Protein AF-A0AAN0NB74-F1 (afdb_monomer_lite)

pLDDT: mean 82.4, std 15.24, range [46.81, 96.81]

Foldseek 3Di:
DVVLLVVLLVCVVVPAQEEEQEPQDDPVDPPDGDAPVVSVVVSVVSVVSNVVSCVVVVHDHHHYDYDYPPVNVVVVVVVVVVVVVPD

Radius of gyration: 16.44 Å; chains: 1; bounding box: 39×26×47 Å

Structure (mmCIF, N/CA/C/O backbone):
data_AF-A0AAN0NB74-F1
#
_entry.id   AF-A0AAN0NB74-F1
#
loop_
_atom_site.group_PDB
_atom_site.id
_atom_site.type_symbol
_atom_site.label_atom_id
_atom_site.label_alt_id
_atom_site.label_comp_id
_atom_site.label_asym_id
_atom_site.label_entity_id
_atom_site.label_seq_id
_atom_site.pdbx_PDB_ins_code
_atom_site.Cartn_x
_atom_site.Cartn_y
_atom_site.Cartn_z
_atom_site.occupancy
_atom_site.B_iso_or_equiv
_atom_site.auth_seq_id
_atom_site.auth_comp_id
_atom_site.auth_asym_id
_atom_site.auth_atom_id
_atom_site.pdbx_PDB_model_num
ATOM 1 N N . MET A 1 1 ? -2.720 -5.305 -8.066 1.00 87.00 1 MET A N 1
ATOM 2 C CA . MET A 1 1 ? -3.095 -4.533 -6.860 1.00 87.00 1 MET A CA 1
ATOM 3 C C . MET A 1 1 ? -3.782 -5.354 -5.769 1.00 87.00 1 MET A C 1
ATOM 5 O O . MET A 1 1 ? -3.510 -5.084 -4.610 1.00 87.00 1 MET A O 1
ATOM 9 N N . ALA A 1 2 ? -4.597 -6.373 -6.079 1.00 92.38 2 ALA A N 1
ATOM 10 C CA . ALA A 1 2 ? -5.325 -7.152 -5.060 1.00 92.38 2 ALA A CA 1
ATOM 11 C C . ALA A 1 2 ? -4.453 -7.699 -3.906 1.00 92.38 2 ALA A C 1
ATOM 13 O O . ALA A 1 2 ? -4.793 -7.501 -2.746 1.00 92.38 2 ALA A O 1
ATOM 14 N N . ILE A 1 3 ? -3.303 -8.313 -4.214 1.00 92.69 3 ILE A N 1
ATOM 15 C CA . ILE A 1 3 ? -2.394 -8.875 -3.194 1.00 92.69 3 ILE A CA 1
ATOM 16 C C . ILE A 1 3 ? -1.834 -7.784 -2.267 1.00 92.69 3 ILE A C 1
ATOM 18 O O . ILE A 1 3 ? -1.798 -7.968 -1.056 1.00 92.69 3 ILE A O 1
ATOM 22 N N . ALA A 1 4 ? -1.442 -6.630 -2.819 1.00 92.50 4 ALA A N 1
ATOM 23 C CA . ALA A 1 4 ? -0.925 -5.515 -2.026 1.00 92.50 4 ALA A CA 1
ATOM 24 C C . ALA A 1 4 ? -1.994 -4.969 -1.066 1.00 92.50 4 ALA A C 1
ATOM 26 O O . ALA A 1 4 ? -1.719 -4.783 0.113 1.00 92.50 4 ALA A O 1
ATOM 27 N N . LYS A 1 5 ? -3.228 -4.784 -1.554 1.00 95.56 5 LYS A N 1
ATOM 28 C CA . LYS A 1 5 ? -4.367 -4.351 -0.731 1.00 95.56 5 LYS A CA 1
ATOM 29 C C . LYS A 1 5 ? -4.631 -5.312 0.427 1.00 95.56 5 LYS A C 1
ATOM 31 O O . LYS A 1 5 ? -4.733 -4.867 1.563 1.00 95.56 5 LYS A O 1
ATOM 36 N N . GLN A 1 6 ? -4.665 -6.615 0.148 1.00 96.19 6 GLN A N 1
ATOM 37 C CA . GLN A 1 6 ? -4.855 -7.634 1.180 1.00 96.19 6 GLN A CA 1
ATOM 38 C C . GLN A 1 6 ? -3.753 -7.576 2.249 1.00 96.19 6 GLN A C 1
ATOM 40 O O . GLN A 1 6 ? -4.065 -7.582 3.434 1.00 96.19 6 GLN A O 1
ATOM 45 N N . SER A 1 7 ? -2.487 -7.441 1.838 1.00 94.62 7 SER A N 1
ATOM 46 C CA . SER A 1 7 ? -1.359 -7.306 2.769 1.00 94.62 7 SER A CA 1
ATOM 47 C C . SER A 1 7 ? -1.513 -6.090 3.686 1.00 94.62 7 SER A C 1
ATOM 49 O O . SER A 1 7 ? -1.364 -6.218 4.895 1.00 94.62 7 SER A O 1
ATOM 51 N N . TYR A 1 8 ? -1.863 -4.920 3.140 1.00 94.75 8 TYR A N 1
ATOM 52 C CA . TYR A 1 8 ? -2.059 -3.724 3.965 1.00 94.75 8 TYR A CA 1
ATOM 53 C C . TYR A 1 8 ? -3.272 -3.833 4.891 1.00 94.75 8 TYR A C 1
ATOM 55 O O . TYR A 1 8 ? -3.228 -3.327 6.008 1.00 94.75 8 TYR A O 1
ATOM 63 N N . LEU A 1 9 ? -4.349 -4.495 4.461 1.00 95.25 9 LEU A N 1
ATOM 64 C CA . LEU A 1 9 ? -5.492 -4.751 5.335 1.00 95.25 9 LEU A CA 1
ATOM 65 C C . LEU A 1 9 ? -5.087 -5.631 6.525 1.00 95.25 9 LEU A C 1
ATOM 67 O O . LEU A 1 9 ? -5.475 -5.340 7.652 1.00 95.25 9 LEU A O 1
ATOM 71 N N . GLU A 1 10 ? -4.297 -6.677 6.292 1.00 96.00 10 GLU A N 1
ATOM 72 C CA . GLU A 1 10 ? -3.785 -7.540 7.361 1.00 96.00 10 GLU A CA 1
ATOM 73 C C . GLU A 1 10 ? -2.904 -6.764 8.346 1.00 96.00 10 GLU A C 1
ATOM 75 O O . GLU A 1 10 ? -3.093 -6.907 9.554 1.00 96.00 10 GLU A O 1
ATOM 80 N N . ASP A 1 11 ? -2.035 -5.872 7.860 1.00 94.88 11 ASP A N 1
ATOM 81 C CA . ASP A 1 11 ? -1.230 -4.995 8.719 1.00 94.88 11 ASP A CA 1
ATOM 82 C C . ASP A 1 11 ? -2.119 -4.060 9.568 1.00 94.88 11 ASP A C 1
ATOM 84 O O . ASP A 1 11 ? -1.945 -3.917 10.780 1.00 94.88 11 ASP A O 1
ATOM 88 N N . ILE A 1 12 ? -3.141 -3.455 8.962 1.00 93.94 12 ILE A N 1
ATOM 89 C CA . ILE A 1 12 ? -4.094 -2.594 9.679 1.00 93.94 12 ILE A CA 1
ATOM 90 C C . ILE A 1 12 ? -4.839 -3.386 10.765 1.00 93.94 12 ILE A C 1
ATOM 92 O O . ILE A 1 12 ? -4.999 -2.906 11.888 1.00 93.94 12 ILE A O 1
ATOM 96 N N . LEU A 1 13 ? -5.277 -4.609 10.454 1.00 93.75 13 LEU A N 1
ATOM 97 C CA . LEU A 1 13 ? -5.977 -5.488 11.396 1.00 93.75 13 LEU A CA 1
ATOM 98 C C . LEU A 1 13 ? -5.063 -6.011 12.510 1.00 93.75 13 LEU A C 1
ATOM 100 O O . LEU A 1 13 ? -5.533 -6.231 13.625 1.00 93.75 13 LEU A O 1
ATOM 104 N N . ALA A 1 14 ? -3.770 -6.172 12.233 1.00 95.12 14 ALA A N 1
ATOM 105 C CA . ALA A 1 14 ? -2.762 -6.512 13.231 1.00 95.12 14 ALA A CA 1
ATOM 106 C C . ALA A 1 14 ? -2.453 -5.348 14.194 1.00 95.12 14 ALA A C 1
ATOM 108 O O . ALA A 1 14 ? -1.774 -5.551 15.200 1.00 95.12 14 ALA A O 1
ATOM 109 N N . GLY A 1 15 ? -2.978 -4.147 13.924 1.00 92.06 15 GLY A N 1
ATOM 110 C CA . GLY A 1 15 ? -2.845 -2.979 14.791 1.00 92.06 15 GLY A CA 1
ATOM 111 C C . GLY A 1 15 ? -1.601 -2.138 14.518 1.00 92.06 15 GLY A C 1
ATOM 112 O O . GLY A 1 15 ? -1.200 -1.367 15.391 1.00 92.06 15 GLY A O 1
ATOM 113 N N . PHE A 1 16 ? -0.988 -2.264 13.335 1.00 92.50 16 PHE A N 1
ATOM 114 C CA . PHE A 1 16 ? 0.077 -1.353 12.925 1.00 92.50 16 PHE A CA 1
ATOM 115 C C . PHE A 1 16 ? -0.475 0.066 12.742 1.00 92.50 16 PHE A C 1
ATOM 117 O O . PHE A 1 16 ? -1.479 0.290 12.070 1.00 92.50 16 PHE A O 1
ATOM 124 N N . ASP A 1 17 ? 0.214 1.040 13.326 1.00 89.38 17 ASP A N 1
ATOM 125 C CA . ASP A 1 17 ? -0.123 2.463 13.290 1.00 89.38 17 ASP A CA 1
ATOM 126 C C . ASP A 1 17 ? 0.692 3.243 12.247 1.00 89.38 17 ASP A C 1
ATOM 128 O O . ASP A 1 17 ? 0.392 4.409 11.980 1.00 89.38 17 ASP A O 1
ATOM 132 N N . LEU A 1 18 ? 1.709 2.610 11.652 1.00 91.56 18 LEU A N 1
ATOM 133 C CA . LEU A 1 18 ? 2.557 3.160 10.599 1.00 91.56 18 LEU A CA 1
ATOM 134 C C . LEU A 1 18 ? 2.719 2.160 9.447 1.00 91.56 18 LEU A C 1
ATOM 136 O O . LEU A 1 18 ? 3.337 1.111 9.613 1.00 91.56 18 LEU A O 1
ATOM 140 N N . LEU A 1 19 ? 2.244 2.533 8.256 1.00 91.81 19 LEU A N 1
ATOM 141 C CA . LEU A 1 19 ? 2.398 1.748 7.030 1.00 91.81 19 LEU A CA 1
ATOM 142 C C . LEU A 1 19 ? 3.453 2.355 6.101 1.00 91.81 19 LEU A C 1
ATOM 144 O O . LEU A 1 19 ? 3.521 3.572 5.898 1.00 91.81 19 LEU A O 1
ATOM 148 N N . MET A 1 20 ? 4.262 1.482 5.502 1.00 91.44 20 MET A N 1
ATOM 149 C CA . MET A 1 20 ? 5.280 1.843 4.516 1.00 91.44 20 MET A CA 1
ATOM 150 C C . MET A 1 20 ? 4.765 1.502 3.118 1.00 91.44 20 MET A C 1
ATOM 152 O O . MET A 1 20 ? 4.576 0.331 2.785 1.00 91.44 20 MET A O 1
ATOM 156 N N . ILE A 1 21 ? 4.532 2.528 2.301 1.00 90.50 21 ILE A N 1
ATOM 157 C CA . ILE A 1 21 ? 4.021 2.375 0.935 1.00 90.50 21 ILE A CA 1
ATOM 158 C C . ILE A 1 21 ? 5.175 2.565 -0.054 1.00 90.50 21 ILE A C 1
ATOM 160 O O . ILE A 1 21 ? 5.768 3.643 -0.145 1.00 90.50 21 ILE A O 1
ATOM 164 N N . ASP A 1 22 ? 5.515 1.489 -0.768 1.00 88.25 22 ASP A N 1
ATOM 165 C CA . ASP A 1 22 ? 6.592 1.449 -1.768 1.00 88.25 22 ASP A CA 1
ATOM 166 C C . ASP A 1 22 ? 6.194 0.572 -2.972 1.00 88.25 22 ASP A C 1
ATOM 168 O O . ASP A 1 22 ? 6.610 -0.585 -3.069 1.00 88.25 22 ASP A O 1
ATOM 172 N N . PRO A 1 23 ? 5.408 1.099 -3.929 1.00 88.31 23 PRO A N 1
ATOM 173 C CA . PRO A 1 23 ? 5.074 0.379 -5.149 1.00 88.31 23 PRO A CA 1
ATOM 174 C C . PRO A 1 23 ? 6.132 0.599 -6.250 1.00 88.31 23 PRO A C 1
ATOM 176 O O . PRO A 1 23 ? 5.806 0.587 -7.431 1.00 88.31 23 PRO A O 1
ATOM 179 N N . THR A 1 24 ? 7.407 0.834 -5.902 1.00 85.31 24 THR A N 1
ATOM 180 C CA . THR A 1 24 ? 8.467 1.156 -6.887 1.00 85.31 24 THR A CA 1
ATOM 181 C C . THR A 1 24 ? 9.166 -0.066 -7.485 1.00 85.31 24 THR A C 1
ATOM 183 O O . THR A 1 24 ? 9.991 0.067 -8.398 1.00 85.31 24 THR A O 1
ATOM 186 N N . LYS A 1 25 ? 8.870 -1.262 -6.966 1.00 80.00 25 LYS A N 1
ATOM 187 C CA . LYS A 1 25 ? 9.496 -2.526 -7.363 1.00 80.00 25 LYS A CA 1
ATOM 188 C C . LYS A 1 25 ? 8.515 -3.405 -8.124 1.00 80.00 25 LYS A C 1
ATOM 190 O O . LYS A 1 25 ? 7.422 -3.675 -7.640 1.00 80.00 25 LYS A O 1
ATOM 195 N N . ASP A 1 26 ? 8.946 -3.871 -9.292 1.00 79.19 26 ASP A N 1
ATOM 196 C CA . ASP A 1 26 ? 8.242 -4.908 -10.037 1.00 79.19 26 ASP A CA 1
ATOM 197 C C . ASP A 1 26 ? 8.486 -6.272 -9.350 1.00 79.19 26 ASP A C 1
ATOM 199 O O . ASP A 1 26 ? 9.646 -6.666 -9.182 1.00 79.19 26 ASP A O 1
ATOM 203 N N . PRO A 1 27 ? 7.435 -6.981 -8.894 1.00 78.31 27 PRO A N 1
ATOM 204 C CA . PRO A 1 27 ? 7.586 -8.279 -8.239 1.00 78.31 27 PRO A CA 1
ATOM 205 C C . PRO A 1 27 ? 7.875 -9.423 -9.225 1.00 78.31 27 PRO A C 1
ATOM 207 O O . PRO A 1 27 ? 8.254 -10.508 -8.791 1.00 78.31 27 PRO A O 1
ATOM 210 N N . PHE A 1 28 ? 7.697 -9.204 -10.531 1.00 82.00 28 PHE A N 1
ATOM 211 C CA . PHE A 1 28 ? 7.895 -10.206 -11.580 1.00 82.00 28 PHE A CA 1
ATOM 212 C C . PHE A 1 28 ? 9.254 -10.068 -12.269 1.00 82.00 28 PHE A C 1
ATOM 214 O O . PHE A 1 28 ? 9.826 -11.064 -12.707 1.00 82.00 28 PHE A O 1
ATOM 221 N N . GLU A 1 29 ? 9.796 -8.851 -12.338 1.00 80.00 29 GLU A N 1
ATOM 222 C CA . GLU A 1 29 ? 11.077 -8.570 -12.987 1.00 80.00 29 GLU A CA 1
ATOM 223 C C . GLU A 1 29 ? 12.071 -7.910 -12.022 1.00 80.00 29 GLU A C 1
ATOM 225 O O . GLU A 1 29 ? 12.028 -6.708 -11.741 1.00 80.00 29 GLU A O 1
ATOM 230 N N . VAL A 1 30 ? 13.035 -8.700 -11.541 1.00 75.50 30 VAL A N 1
ATOM 231 C CA . VAL A 1 30 ? 14.073 -8.216 -10.624 1.00 75.50 30 VAL A CA 1
ATOM 232 C C . VAL A 1 30 ? 14.904 -7.119 -11.295 1.00 75.50 30 VAL A C 1
ATOM 234 O O . VAL A 1 30 ? 15.583 -7.343 -12.292 1.00 75.50 30 VAL A O 1
ATOM 237 N N . GLY A 1 31 ? 14.882 -5.922 -10.706 1.00 71.56 31 GLY A N 1
ATOM 238 C CA . GLY A 1 31 ? 15.657 -4.767 -11.171 1.00 71.56 31 GLY A CA 1
ATOM 239 C C . GLY A 1 31 ? 14.892 -3.814 -12.089 1.00 71.56 31 GLY A C 1
ATOM 240 O O . GLY A 1 31 ? 15.375 -2.703 -12.321 1.00 71.56 31 GLY A O 1
ATOM 241 N N . LYS A 1 32 ? 13.687 -4.184 -12.536 1.00 77.75 32 LYS A N 1
ATOM 242 C CA . LYS A 1 32 ? 12.803 -3.274 -13.261 1.00 77.75 32 LYS A CA 1
ATOM 243 C C . LYS A 1 32 ? 12.159 -2.289 -12.293 1.00 77.75 32 LYS A C 1
ATOM 245 O O . LYS A 1 32 ? 11.637 -2.648 -11.237 1.00 77.75 32 LYS A O 1
ATOM 250 N N . VAL A 1 33 ? 12.261 -1.016 -12.652 1.00 77.19 33 VAL A N 1
ATOM 251 C CA . VAL A 1 33 ? 11.633 0.086 -11.928 1.00 77.19 33 VAL A CA 1
ATOM 252 C C . VAL A 1 33 ? 10.324 0.409 -12.626 1.00 77.19 33 VAL A C 1
ATOM 254 O O . VAL A 1 33 ? 10.283 0.512 -13.853 1.00 77.19 33 VAL A O 1
ATOM 257 N N . ILE A 1 34 ? 9.264 0.563 -11.842 1.00 83.56 34 ILE A N 1
ATOM 258 C CA . ILE A 1 34 ? 7.954 0.949 -12.358 1.00 83.56 34 ILE A CA 1
ATOM 259 C C . ILE A 1 34 ? 7.980 2.452 -12.714 1.00 83.56 34 ILE A C 1
ATOM 261 O O . ILE A 1 34 ? 8.590 3.228 -11.969 1.00 83.56 34 ILE A O 1
ATOM 265 N N . PRO A 1 35 ? 7.368 2.885 -13.837 1.00 87.19 35 PRO A N 1
ATOM 266 C CA . PRO A 1 35 ? 7.283 4.301 -14.200 1.00 87.19 35 PRO A CA 1
ATOM 267 C C . PRO A 1 35 ? 6.704 5.163 -13.074 1.00 87.19 35 PRO A C 1
ATOM 269 O O . PRO A 1 35 ? 5.838 4.712 -12.326 1.00 87.19 35 PRO A O 1
ATOM 272 N N . LEU A 1 36 ? 7.170 6.409 -12.960 1.00 85.62 36 LEU A N 1
ATOM 273 C CA . LEU A 1 36 ? 6.805 7.302 -11.857 1.00 85.62 36 LEU A CA 1
ATOM 274 C C . LEU A 1 36 ? 5.298 7.563 -11.798 1.0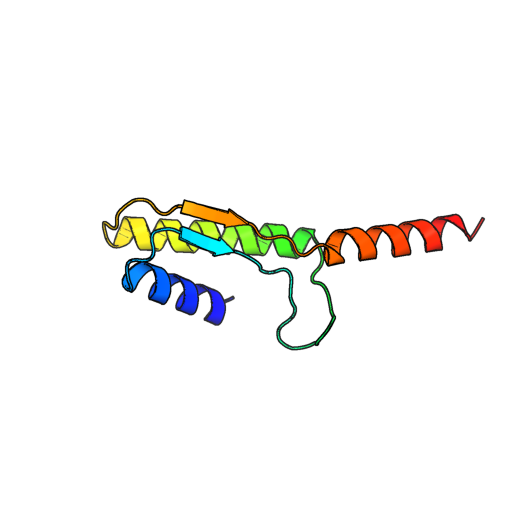0 85.62 36 LEU A C 1
ATOM 276 O O . LEU A 1 36 ? 4.720 7.550 -10.719 1.00 85.62 36 LEU A O 1
ATOM 280 N N . GLU A 1 37 ? 4.670 7.755 -12.949 1.00 88.62 37 GLU A N 1
ATOM 281 C CA . GLU A 1 37 ? 3.239 8.014 -13.073 1.00 88.62 37 GLU A CA 1
ATOM 282 C C . GLU A 1 37 ? 2.437 6.834 -12.511 1.00 88.62 37 GLU A C 1
ATOM 284 O O . GLU A 1 37 ? 1.594 7.013 -11.638 1.00 88.62 37 GLU A O 1
ATOM 289 N N . ALA A 1 38 ? 2.809 5.607 -12.889 1.00 89.88 38 ALA A N 1
ATOM 290 C CA . ALA A 1 38 ?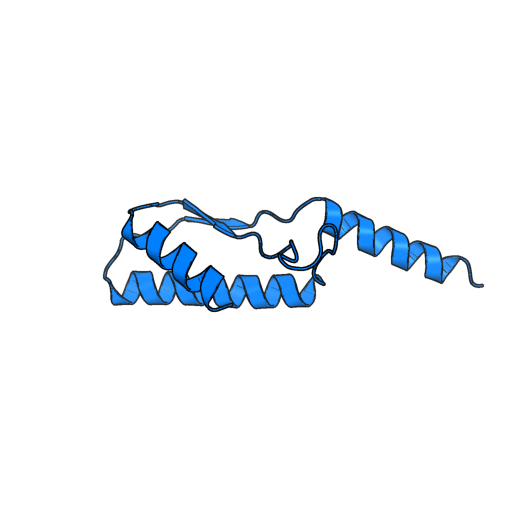 2.191 4.400 -12.347 1.00 89.88 38 ALA A CA 1
ATOM 291 C C . ALA A 1 38 ? 2.448 4.240 -10.837 1.00 89.88 38 ALA A C 1
ATOM 293 O O . ALA A 1 38 ? 1.569 3.794 -10.105 1.00 89.88 38 ALA A O 1
ATOM 294 N N . VAL A 1 39 ? 3.637 4.614 -10.347 1.00 90.31 39 VAL A N 1
ATOM 295 C CA . VAL A 1 39 ? 3.942 4.623 -8.905 1.00 90.31 39 VAL A CA 1
ATOM 296 C C . VAL A 1 39 ? 3.027 5.587 -8.153 1.00 90.31 39 VAL A C 1
ATOM 298 O O . VAL A 1 39 ? 2.546 5.233 -7.077 1.00 90.31 39 VAL A O 1
ATOM 301 N N . ILE A 1 40 ? 2.774 6.777 -8.700 1.00 91.19 40 ILE A N 1
ATOM 302 C CA . ILE A 1 40 ? 1.872 7.770 -8.104 1.00 91.19 40 ILE A CA 1
ATOM 303 C C . ILE A 1 40 ? 0.445 7.219 -8.055 1.00 91.19 40 ILE A C 1
ATOM 305 O O . ILE A 1 40 ? -0.147 7.204 -6.976 1.00 91.19 40 ILE A O 1
ATOM 309 N N . ASP A 1 41 ? -0.066 6.693 -9.170 1.00 94.38 41 ASP A N 1
ATOM 310 C CA . ASP A 1 41 ? -1.429 6.156 -9.251 1.00 94.38 41 ASP A CA 1
ATOM 311 C C . ASP A 1 41 ? -1.645 4.999 -8.266 1.00 94.38 41 ASP A C 1
ATOM 313 O O . ASP A 1 41 ? -2.594 5.008 -7.482 1.00 94.38 41 ASP A O 1
ATOM 317 N N . MET A 1 42 ? -0.713 4.039 -8.222 1.00 93.81 42 MET A N 1
ATOM 318 C CA . MET A 1 42 ? -0.771 2.936 -7.256 1.00 93.81 42 MET A CA 1
ATOM 319 C C . MET A 1 42 ? -0.681 3.432 -5.813 1.00 93.81 42 MET A C 1
ATOM 321 O O . MET A 1 42 ? -1.321 2.872 -4.928 1.00 93.81 42 MET A O 1
ATOM 325 N N . THR A 1 43 ? 0.119 4.468 -5.554 1.00 93.69 43 THR A N 1
ATOM 326 C CA . THR A 1 43 ? 0.240 5.045 -4.211 1.00 93.69 43 THR A CA 1
ATOM 327 C C . THR A 1 43 ? -1.090 5.637 -3.758 1.00 93.69 43 THR A C 1
ATOM 329 O O . THR A 1 43 ? -1.524 5.353 -2.643 1.00 93.69 43 THR A O 1
ATOM 332 N N . VAL A 1 44 ? -1.756 6.412 -4.618 1.00 95.00 44 VAL A N 1
ATOM 333 C CA . VAL A 1 44 ? -3.082 6.974 -4.327 1.00 95.00 44 VAL A CA 1
ATOM 334 C C . VAL A 1 44 ? -4.091 5.852 -4.084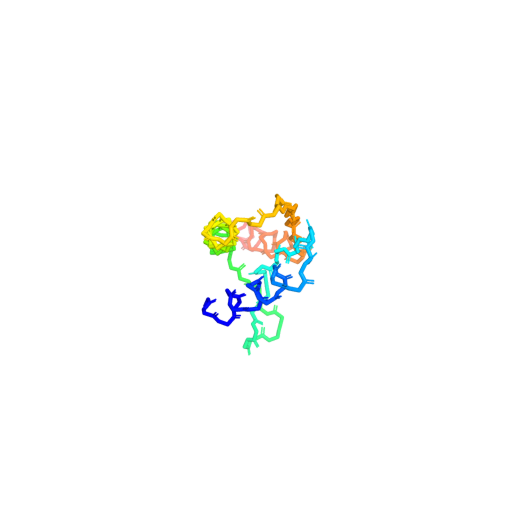 1.00 95.00 44 VAL A C 1
ATOM 336 O O . VAL A 1 44 ? -4.738 5.844 -3.039 1.00 95.00 44 VAL A O 1
ATOM 339 N N . GLU A 1 45 ? -4.146 4.853 -4.969 1.00 96.38 45 GLU A N 1
ATOM 340 C CA . GLU A 1 45 ? -5.068 3.716 -4.845 1.00 96.38 45 GLU A CA 1
ATOM 341 C C . GLU A 1 45 ? -4.885 2.950 -3.519 1.00 96.38 45 GLU A C 1
ATOM 343 O O . GLU A 1 45 ? -5.862 2.540 -2.885 1.00 96.38 45 GLU A O 1
ATOM 348 N N . LEU A 1 46 ? -3.638 2.741 -3.083 1.00 94.94 46 LEU A N 1
ATOM 349 C CA . LEU A 1 46 ? -3.328 2.040 -1.834 1.00 94.94 46 LEU A CA 1
ATOM 350 C C . LEU A 1 46 ? -3.707 2.863 -0.601 1.00 94.94 46 LEU A C 1
ATOM 352 O O . LEU A 1 46 ? -4.280 2.307 0.337 1.00 94.94 46 LEU A O 1
ATOM 356 N N . ILE A 1 47 ? -3.427 4.170 -0.606 1.00 94.50 47 ILE A N 1
ATOM 357 C CA . ILE A 1 47 ? -3.804 5.076 0.489 1.00 94.50 47 ILE A CA 1
ATOM 358 C C . ILE A 1 47 ? -5.327 5.129 0.629 1.00 94.50 47 ILE A C 1
ATOM 360 O O . ILE A 1 47 ? -5.844 4.940 1.731 1.00 94.50 47 ILE A O 1
ATOM 364 N N . GLU A 1 48 ? -6.047 5.339 -0.476 1.00 95.94 48 GLU A N 1
ATOM 365 C CA . GLU A 1 48 ? -7.513 5.391 -0.483 1.00 95.94 48 GLU A CA 1
ATOM 366 C C . GLU A 1 48 ? -8.124 4.091 0.037 1.00 95.94 48 GLU A C 1
ATOM 368 O O . GLU A 1 48 ? -9.034 4.118 0.868 1.00 95.94 48 GLU A O 1
ATOM 373 N N . TYR A 1 49 ? -7.590 2.947 -0.399 1.00 96.31 49 TYR A N 1
ATOM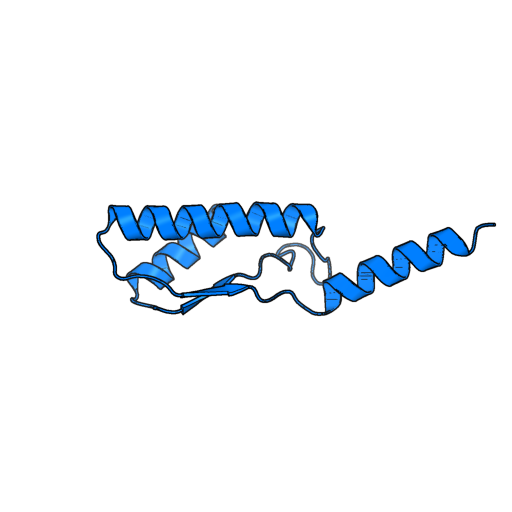 374 C CA . TYR A 1 49 ? -8.039 1.647 0.080 1.00 96.31 49 TYR A CA 1
ATOM 375 C C . TYR A 1 49 ? -7.849 1.503 1.596 1.00 96.31 49 TYR A C 1
ATOM 377 O O . TYR A 1 49 ? -8.811 1.209 2.308 1.00 96.31 49 TYR A O 1
ATOM 385 N N . CYS A 1 50 ? -6.644 1.774 2.101 1.00 95.06 50 CYS A N 1
ATOM 386 C CA . CYS A 1 50 ? -6.321 1.646 3.521 1.00 95.06 50 CYS A CA 1
ATOM 387 C C . CYS A 1 50 ? -7.180 2.566 4.398 1.00 95.06 50 CYS A C 1
ATOM 389 O O . CYS A 1 50 ? -7.706 2.133 5.423 1.00 95.06 50 CYS A O 1
ATOM 391 N N . GLU A 1 51 ? -7.371 3.821 3.986 1.00 94.62 51 GLU A N 1
ATOM 392 C CA . GLU A 1 51 ? -8.233 4.762 4.705 1.00 94.62 51 GLU A CA 1
ATOM 393 C C . GLU A 1 51 ? -9.706 4.340 4.667 1.00 94.62 51 GLU A C 1
ATOM 395 O O . GLU A 1 51 ? -10.400 4.453 5.681 1.00 94.62 51 GLU A O 1
ATOM 400 N N . SER A 1 52 ? -10.185 3.805 3.540 1.00 96.06 52 SER A N 1
ATOM 401 C CA . SER A 1 52 ? -11.560 3.311 3.433 1.00 96.06 52 SER A CA 1
ATOM 402 C C . SER A 1 52 ? -11.823 2.130 4.375 1.00 96.06 52 SER A C 1
ATOM 404 O O . SER A 1 52 ? -12.810 2.154 5.111 1.00 96.06 52 SER A O 1
ATOM 406 N N . GLU A 1 53 ? -10.914 1.152 4.442 1.00 96.00 53 GLU A N 1
ATOM 407 C CA . GLU A 1 53 ? -11.009 0.004 5.353 1.00 96.00 53 GLU A CA 1
ATOM 408 C C . GLU A 1 53 ? -10.913 0.444 6.817 1.00 96.00 53 GLU A C 1
ATOM 410 O O . GLU A 1 53 ? -11.699 0.001 7.658 1.00 96.00 53 GLU A O 1
ATOM 415 N N . ARG A 1 54 ? -10.000 1.374 7.126 1.00 94.69 54 ARG A N 1
ATOM 416 C CA . ARG A 1 54 ? -9.851 1.950 8.467 1.00 94.69 54 ARG A CA 1
ATOM 417 C C . ARG A 1 54 ? -11.152 2.593 8.947 1.00 94.69 54 ARG A C 1
ATOM 419 O O . ARG A 1 54 ? -11.585 2.332 10.069 1.00 94.69 54 ARG A O 1
ATOM 426 N N . VAL A 1 55 ? -11.787 3.414 8.105 1.00 95.31 55 VAL A N 1
ATOM 427 C CA . VAL A 1 55 ? -13.060 4.082 8.426 1.00 95.31 55 VAL A CA 1
ATOM 428 C C . VAL A 1 55 ? -14.195 3.073 8.565 1.00 95.31 55 VAL A C 1
ATOM 430 O O . VAL A 1 55 ? -14.916 3.123 9.560 1.00 95.31 55 VAL A O 1
ATOM 433 N N . GLN A 1 56 ? -14.337 2.136 7.621 1.00 96.81 56 GLN A N 1
ATOM 434 C CA . GLN A 1 56 ? -15.394 1.116 7.654 1.00 96.81 56 GLN A CA 1
ATOM 435 C C . GLN A 1 56 ? -15.345 0.250 8.920 1.00 96.81 56 GLN A C 1
ATOM 437 O O . GLN A 1 56 ? -16.376 -0.236 9.380 1.00 96.81 56 GLN A O 1
ATOM 442 N N . ARG A 1 57 ? -14.153 0.076 9.499 1.00 95.38 57 ARG A N 1
ATOM 443 C CA . ARG A 1 57 ? -13.912 -0.765 10.680 1.00 95.38 57 ARG A CA 1
ATOM 444 C C . ARG A 1 57 ? -13.817 0.015 11.988 1.00 95.38 57 ARG A C 1
ATOM 446 O O . ARG A 1 57 ? -13.647 -0.597 13.037 1.00 95.38 57 ARG A O 1
ATOM 453 N N . GLY A 1 58 ? -13.918 1.345 11.942 1.00 94.62 58 GLY A N 1
ATOM 454 C CA . GLY A 1 58 ? -13.804 2.196 13.128 1.00 94.62 58 GLY A CA 1
ATOM 455 C C . GLY A 1 58 ? -12.414 2.167 13.775 1.00 94.62 58 GLY A C 1
ATOM 456 O O . GLY A 1 58 ? -12.304 2.316 14.990 1.00 94.62 58 GLY A O 1
ATOM 457 N N . LEU A 1 59 ? -11.359 1.955 12.983 1.00 93.31 59 LEU A N 1
ATOM 458 C CA . LEU A 1 59 ? -9.991 1.845 13.487 1.00 93.31 59 LEU A CA 1
ATOM 459 C C . LEU A 1 59 ? -9.345 3.228 13.720 1.00 93.31 59 LEU A C 1
ATOM 461 O O . LEU A 1 59 ? -9.690 4.202 13.028 1.00 93.31 59 LEU A O 1
ATOM 465 N N . PRO A 1 60 ? -8.391 3.334 14.671 1.00 91.00 60 PRO A N 1
ATOM 466 C CA . PRO A 1 60 ? -7.626 4.557 14.918 1.00 91.00 60 PRO A CA 1
ATOM 467 C C . PRO A 1 60 ? -6.914 5.064 13.663 1.00 91.00 60 PRO A C 1
ATOM 469 O O . PRO A 1 60 ? -6.702 4.312 12.717 1.00 91.00 60 PRO A O 1
ATOM 472 N N . LYS A 1 61 ? -6.530 6.347 13.657 1.00 89.75 61 LYS A N 1
ATOM 473 C CA . LYS A 1 61 ? -5.788 6.950 12.539 1.00 89.75 61 LYS A CA 1
ATOM 474 C C . LYS A 1 61 ? -4.478 6.206 12.269 1.00 89.75 61 LYS A C 1
ATOM 476 O O . LYS A 1 61 ? -3.760 5.868 13.205 1.00 89.75 61 LYS A O 1
ATOM 481 N N . LEU A 1 62 ? -4.166 6.046 10.986 1.00 89.69 62 LEU A N 1
ATOM 482 C CA . LEU A 1 62 ? -2.918 5.469 10.502 1.00 89.69 62 LEU A CA 1
ATOM 483 C C . LEU A 1 62 ? -1.951 6.584 10.099 1.00 89.69 62 LEU A C 1
ATOM 485 O O . LEU A 1 62 ? -2.355 7.625 9.577 1.00 89.69 62 LEU A O 1
ATOM 489 N N . HIS A 1 63 ? -0.664 6.347 10.302 1.00 89.94 63 HIS A N 1
ATOM 490 C CA . HIS A 1 63 ? 0.409 7.114 9.693 1.00 89.94 63 HIS A CA 1
ATOM 491 C C . HIS A 1 63 ? 0.891 6.365 8.453 1.00 89.94 63 HIS A C 1
ATOM 493 O O . HIS A 1 63 ? 1.064 5.150 8.471 1.00 89.94 63 HIS A O 1
ATOM 499 N N . MET A 1 64 ? 1.135 7.082 7.361 1.00 87.50 64 MET A N 1
ATOM 500 C CA . MET A 1 64 ? 1.639 6.481 6.127 1.00 87.50 64 MET A CA 1
ATOM 501 C C . MET A 1 64 ? 2.912 7.188 5.697 1.00 87.50 64 MET A C 1
ATOM 503 O O . MET A 1 64 ? 2.979 8.419 5.674 1.00 87.50 64 MET A O 1
ATOM 507 N N . ARG A 1 65 ? 3.936 6.407 5.354 1.00 88.50 65 ARG A N 1
ATOM 508 C CA . ARG A 1 65 ? 5.201 6.917 4.828 1.00 88.50 65 ARG A CA 1
ATOM 509 C C . ARG A 1 65 ? 5.456 6.338 3.445 1.00 88.50 65 ARG A C 1
ATOM 511 O O . ARG A 1 65 ? 5.519 5.125 3.267 1.00 88.50 65 ARG A O 1
ATOM 518 N N . LEU A 1 66 ? 5.676 7.234 2.490 1.00 84.00 66 LEU A N 1
ATOM 519 C CA . LEU A 1 66 ? 6.121 6.883 1.148 1.00 84.00 66 LEU A CA 1
ATOM 520 C C . LEU A 1 66 ? 7.630 6.658 1.155 1.00 84.00 66 LEU A C 1
ATOM 522 O O . LEU A 1 66 ? 8.380 7.499 1.658 1.00 84.00 66 LEU A O 1
ATOM 526 N N . VAL A 1 67 ? 8.081 5.540 0.588 1.00 76.75 67 VAL A N 1
ATOM 527 C CA . VAL A 1 67 ? 9.513 5.225 0.486 1.00 76.75 67 VAL A CA 1
ATOM 528 C C . VAL A 1 67 ? 9.905 5.072 -0.979 1.00 76.75 67 VAL A C 1
ATOM 530 O O . VAL A 1 67 ? 10.043 3.954 -1.470 1.00 76.75 67 VAL A O 1
ATOM 533 N N . PRO A 1 68 ? 10.121 6.179 -1.708 1.00 67.75 68 PRO A N 1
ATOM 534 C CA . PRO A 1 68 ? 10.641 6.083 -3.061 1.00 67.75 68 PRO A CA 1
ATOM 535 C C . PRO A 1 68 ? 12.083 5.560 -3.018 1.00 67.75 68 PRO A C 1
ATOM 537 O O . PRO A 1 68 ? 12.975 6.170 -2.419 1.00 67.75 68 PRO A O 1
ATOM 540 N N . LYS A 1 69 ? 12.355 4.421 -3.663 1.00 66.31 69 LYS A N 1
ATOM 541 C CA . LYS A 1 69 ? 13.732 3.920 -3.788 1.00 66.31 69 LYS A CA 1
ATOM 542 C C . LYS A 1 69 ? 14.537 4.866 -4.688 1.00 66.31 69 LYS A C 1
ATOM 544 O O . LYS A 1 69 ? 14.119 5.198 -5.796 1.00 66.31 69 LYS A O 1
ATOM 549 N N . LYS A 1 70 ? 15.767 5.196 -4.264 1.00 58.12 70 LYS A N 1
ATOM 550 C CA . LYS A 1 70 ? 16.766 6.038 -4.973 1.00 58.12 70 LYS A CA 1
ATOM 551 C C . LYS A 1 70 ? 16.969 5.684 -6.461 1.00 58.12 70 LYS A C 1
ATOM 553 O O . LYS A 1 70 ? 17.441 6.503 -7.242 1.00 58.12 70 LYS A O 1
ATOM 558 N N . GLN A 1 71 ? 16.600 4.469 -6.863 1.00 56.25 71 GLN A N 1
ATOM 559 C CA . GLN A 1 71 ? 16.730 3.959 -8.224 1.00 56.25 71 GLN A CA 1
ATOM 560 C C . GLN A 1 71 ? 15.788 4.629 -9.242 1.00 56.25 71 GLN A C 1
ATOM 562 O O . GLN A 1 71 ? 16.144 4.699 -10.416 1.00 56.25 71 GLN A O 1
ATOM 567 N N . MET A 1 72 ? 14.650 5.190 -8.811 1.00 57.56 72 MET A N 1
ATOM 568 C CA . MET A 1 72 ? 13.749 5.933 -9.707 1.00 57.56 72 MET A CA 1
ATOM 569 C C . MET A 1 7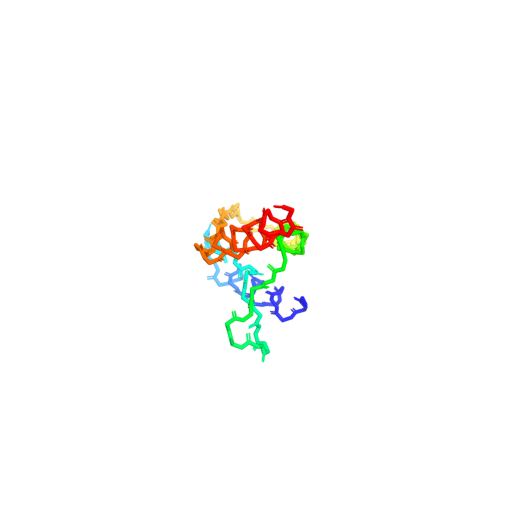2 ? 14.426 7.176 -10.300 1.00 57.56 72 MET A C 1
ATOM 571 O O . MET A 1 72 ? 14.348 7.408 -11.505 1.00 57.56 72 MET A O 1
ATOM 575 N N . VAL A 1 73 ? 15.186 7.907 -9.477 1.00 53.94 73 VAL A N 1
ATOM 576 C CA . VAL A 1 73 ? 15.868 9.157 -9.863 1.00 53.94 73 VAL A CA 1
ATOM 577 C C . VAL A 1 73 ? 16.992 8.912 -10.880 1.00 53.94 73 VAL A C 1
ATOM 579 O O . VAL A 1 73 ? 17.238 9.730 -11.762 1.00 53.94 73 VAL A O 1
ATOM 582 N N . ALA A 1 74 ? 17.657 7.756 -10.797 1.00 53.38 74 ALA A N 1
ATOM 583 C CA . ALA A 1 74 ? 18.759 7.400 -11.692 1.00 53.38 74 ALA A CA 1
ATOM 584 C C . ALA A 1 74 ? 18.284 7.006 -13.104 1.00 53.38 74 ALA A C 1
ATOM 586 O O . ALA A 1 74 ? 18.971 7.295 -14.084 1.00 53.38 74 ALA A O 1
ATOM 587 N N . SER A 1 75 ? 17.106 6.381 -13.220 1.00 53.88 75 SER A N 1
ATOM 588 C CA . SER A 1 75 ? 16.561 5.936 -14.513 1.00 53.88 75 SER A CA 1
ATOM 589 C C . SER A 1 75 ? 16.193 7.105 -15.441 1.00 53.88 75 SER A C 1
ATOM 591 O O . SER A 1 75 ? 16.461 7.053 -16.643 1.00 53.88 75 SER A O 1
ATOM 593 N N . GLN A 1 76 ? 15.677 8.207 -14.883 1.00 55.84 76 GLN A N 1
ATOM 594 C CA . GLN A 1 76 ? 15.334 9.412 -15.645 1.00 55.84 76 GLN A CA 1
ATOM 595 C C . GLN A 1 76 ? 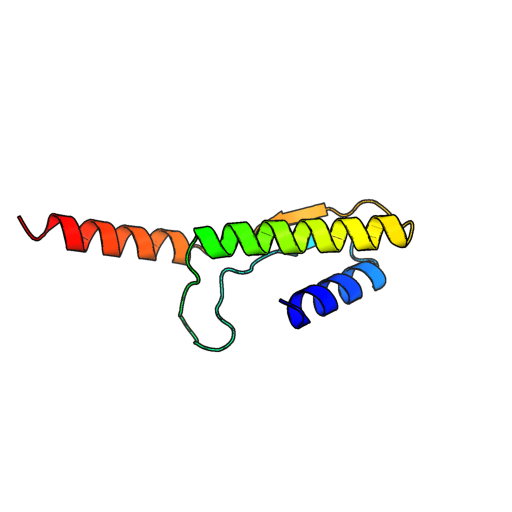16.579 10.181 -16.106 1.00 55.84 76 GLN A C 1
ATOM 597 O O . GLN A 1 76 ? 16.627 10.641 -17.248 1.00 55.84 76 GLN A O 1
ATOM 602 N N . ALA A 1 77 ? 17.622 10.248 -15.270 1.00 56.38 77 ALA A N 1
ATOM 603 C CA . ALA A 1 77 ? 18.889 10.882 -15.636 1.00 56.38 77 ALA A CA 1
ATOM 604 C C . ALA A 1 77 ? 19.550 10.192 -16.846 1.00 56.38 77 ALA A C 1
ATOM 606 O O . ALA A 1 77 ? 20.066 10.858 -17.742 1.00 56.38 77 ALA A O 1
ATOM 607 N N . GLN A 1 78 ? 19.473 8.859 -16.925 1.00 53.31 78 GLN A N 1
ATOM 608 C CA . GLN A 1 78 ? 20.042 8.095 -18.039 1.00 53.31 78 GLN A CA 1
ATOM 609 C C . GLN A 1 78 ? 19.248 8.244 -19.348 1.00 53.31 78 GLN A C 1
ATOM 611 O O . GLN A 1 78 ? 19.858 8.312 -20.416 1.00 53.31 78 GLN A O 1
ATOM 616 N N . SER A 1 79 ? 17.913 8.329 -19.292 1.00 55.41 79 SER A N 1
ATOM 617 C CA . SER A 1 79 ? 17.085 8.597 -20.482 1.00 55.41 79 SER A CA 1
ATOM 618 C C . SER A 1 79 ? 17.252 10.027 -21.006 1.00 55.41 79 SER A C 1
ATOM 620 O O . SER A 1 79 ? 17.353 10.221 -22.216 1.00 55.41 79 SER A O 1
ATOM 622 N N . ALA A 1 80 ? 17.358 11.022 -20.119 1.00 56.84 80 ALA A N 1
ATOM 623 C CA . ALA A 1 80 ? 17.600 12.411 -20.511 1.00 56.84 80 ALA A CA 1
ATOM 624 C C . ALA A 1 80 ? 18.982 12.592 -21.171 1.00 56.84 80 ALA A C 1
ATOM 626 O O . ALA A 1 80 ? 19.094 13.230 -22.216 1.00 56.84 80 ALA A O 1
ATOM 627 N N . MET A 1 81 ? 20.027 11.954 -20.628 1.00 56.66 81 MET A N 1
ATOM 628 C CA . MET A 1 81 ? 21.380 12.007 -21.200 1.00 56.66 81 MET A CA 1
ATOM 629 C C . MET A 1 81 ? 21.497 11.306 -22.564 1.00 56.66 81 MET A C 1
ATOM 631 O O . MET A 1 81 ? 22.230 11.779 -23.431 1.00 56.66 81 MET A O 1
ATOM 635 N N . LYS A 1 82 ? 20.758 10.212 -22.799 1.00 57.09 82 LYS A N 1
ATOM 636 C CA . LYS A 1 82 ? 20.750 9.518 -24.103 1.00 57.09 82 LYS A CA 1
ATOM 637 C C . LYS A 1 82 ? 20.062 10.319 -25.214 1.00 57.09 82 LYS A C 1
ATOM 639 O O . LYS A 1 82 ? 20.425 10.150 -26.376 1.00 57.09 82 LYS A O 1
ATOM 644 N N . ASN A 1 83 ? 19.112 11.191 -24.875 1.00 57.03 83 ASN A N 1
ATOM 645 C CA . ASN A 1 83 ? 18.410 12.029 -25.851 1.00 57.03 83 ASN A CA 1
ATOM 646 C C . ASN A 1 83 ? 19.180 13.311 -26.209 1.00 57.03 83 ASN A C 1
ATOM 648 O O . ASN A 1 83 ? 19.071 13.769 -27.341 1.00 57.03 83 ASN A O 1
ATOM 652 N N . SER A 1 84 ? 20.019 13.838 -25.310 1.00 56.78 84 SER A N 1
ATOM 653 C CA . SER A 1 84 ? 20.879 15.001 -25.601 1.00 56.78 84 SER A CA 1
ATOM 654 C C . SER A 1 84 ? 22.149 14.675 -26.394 1.00 56.78 84 SER A C 1
ATOM 656 O O . SER A 1 84 ? 22.805 15.588 -26.873 1.00 56.78 84 SER A O 1
ATOM 658 N N . SER A 1 85 ? 22.509 13.397 -26.555 1.00 56.00 85 SER A N 1
ATOM 659 C CA . SER A 1 85 ? 23.696 12.973 -27.320 1.00 56.00 85 SER A CA 1
ATOM 660 C C . SER A 1 85 ? 23.399 12.637 -28.794 1.00 56.00 85 SER A C 1
ATOM 662 O O . SER A 1 85 ? 24.261 12.082 -29.475 1.00 56.00 85 SER A O 1
ATOM 664 N N . LYS A 1 86 ? 22.179 12.912 -29.282 1.00 56.22 86 LYS A N 1
ATOM 665 C CA . LYS A 1 86 ? 21.737 12.646 -30.668 1.00 56.22 86 LYS A CA 1
ATOM 666 C C . LYS A 1 86 ? 21.655 13.897 -31.560 1.00 56.22 86 LYS A C 1
ATOM 668 O O . LYS A 1 86 ? 21.125 13.797 -32.668 1.00 56.22 86 LYS A O 1
ATOM 673 N N . HIS A 1 87 ? 22.179 15.039 -31.118 1.00 46.81 87 HIS A N 1
ATOM 674 C CA . HIS A 1 87 ? 22.296 16.267 -31.912 1.00 46.81 87 HIS A CA 1
ATOM 675 C C . HIS A 1 87 ? 23.722 16.800 -31.877 1.00 46.81 87 HIS A C 1
ATOM 677 O O . HIS A 1 87 ? 24.321 16.769 -30.780 1.00 46.81 87 HIS A O 1
#

Sequence (87 aa):
MAIAKQSYLEDILAGFDLLMIDPTKDPFEVGKVIPLEAVIDMTVELIEYCESERVQRGLPKLHMRLVPKKQMVASQAQSAMKNSSKH

Secondary structure (DSSP, 8-state):
-HHHHHHHHHHHHTT-SEEEE---B-SSSTTPBPPHHHHHHHHHHHHHHHHHHHHHTTPPPPEEEE---THHHHHHHHHHHHHHT--